Protein AF-A0A0M0GE50-F1 (afdb_monomer_lite)

pL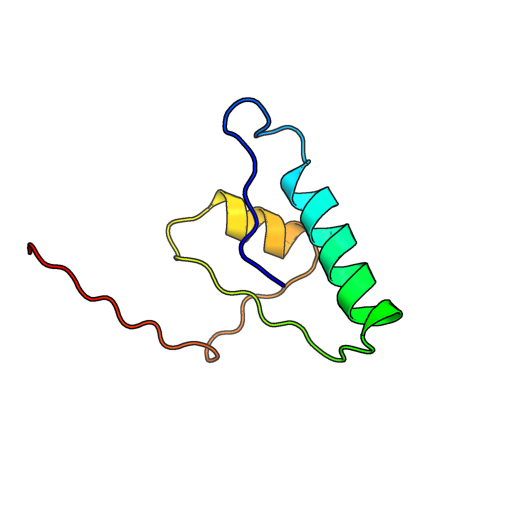DDT: mean 90.27, std 8.66, range [55.12, 97.62]

Organism: Sporosarcina globispora (NCBI:txid1459)

InterPro domains:
  IPR000182 GNAT domain [PF00583] (3-55)
  IPR016181 Acyl-CoA N-acyltransferase [SSF55729] (3-63)

Radius of gyration: 14.0 Å; chains: 1; bounding box: 40×32×33 Å

Structure (mmCIF, N/CA/C/O backbone):
data_AF-A0A0M0GE50-F1
#
_entry.id   AF-A0A0M0GE50-F1
#
loop_
_atom_site.group_PDB
_atom_site.id
_atom_site.type_symbol
_atom_site.label_atom_id
_atom_site.label_alt_id
_atom_site.label_comp_id
_atom_site.label_asym_id
_atom_site.label_entity_id
_atom_site.label_seq_id
_atom_site.pdbx_PDB_ins_code
_atom_site.Cartn_x
_atom_site.Cartn_y
_atom_site.Cartn_z
_atom_site.occupancy
_atom_site.B_iso_or_equiv
_atom_site.auth_seq_id
_atom_site.auth_comp_id
_atom_site.auth_asym_id
_atom_site.auth_atom_id
_atom_site.pdbx_PDB_model_num
ATOM 1 N N . MET A 1 1 ? -5.670 -4.824 3.440 1.00 77.94 1 MET A N 1
ATOM 2 C CA . MET A 1 1 ? -5.854 -4.936 1.976 1.00 77.94 1 MET A CA 1
ATOM 3 C C . MET A 1 1 ? -4.937 -6.035 1.464 1.00 77.94 1 MET A C 1
ATOM 5 O O . MET A 1 1 ? -3.845 -6.166 2.000 1.00 77.94 1 MET A O 1
ATOM 9 N N . PHE A 1 2 ? -5.393 -6.845 0.506 1.00 76.44 2 PHE A N 1
ATOM 10 C CA . PHE A 1 2 ? -4.590 -7.913 -0.106 1.00 76.44 2 PHE A CA 1
ATOM 11 C C . PHE A 1 2 ? -3.473 -7.357 -1.003 1.00 76.44 2 PHE A C 1
ATOM 13 O O . PHE A 1 2 ? -3.439 -6.161 -1.294 1.00 76.44 2 PHE A O 1
ATOM 20 N N . TRP A 1 3 ? -2.584 -8.240 -1.467 1.00 81.50 3 TRP A N 1
ATOM 21 C CA . TRP A 1 3 ? -1.591 -7.921 -2.489 1.00 81.50 3 TRP A CA 1
ATOM 22 C C . TRP A 1 3 ? -2.277 -7.423 -3.761 1.00 81.50 3 TRP A C 1
ATOM 24 O O . TRP A 1 3 ? -3.098 -8.124 -4.351 1.00 81.50 3 TRP A O 1
ATOM 34 N N . ILE A 1 4 ? -1.929 -6.210 -4.181 1.00 86.88 4 ILE A N 1
ATOM 35 C CA . ILE A 1 4 ? -2.417 -5.615 -5.422 1.00 86.88 4 ILE A CA 1
ATOM 36 C C . ILE A 1 4 ? -1.285 -5.524 -6.443 1.00 86.88 4 ILE A C 1
ATOM 38 O O . ILE A 1 4 ? -0.132 -5.251 -6.104 1.00 86.88 4 ILE A O 1
ATOM 42 N N . GLY A 1 5 ? -1.629 -5.720 -7.711 1.00 90.25 5 GLY A N 1
ATOM 43 C CA . GLY A 1 5 ? -0.699 -5.621 -8.826 1.00 90.25 5 GLY A CA 1
ATOM 44 C C . GLY A 1 5 ? -1.376 -5.014 -10.044 1.00 90.25 5 GLY A C 1
ATOM 45 O O . GLY A 1 5 ? -2.560 -5.234 -10.284 1.00 90.25 5 GLY A O 1
ATOM 46 N N . ILE A 1 6 ? -0.610 -4.247 -10.816 1.00 94.19 6 ILE A N 1
ATOM 47 C CA . ILE A 1 6 ? -1.019 -3.766 -12.136 1.00 94.19 6 ILE A CA 1
ATOM 48 C C . ILE A 1 6 ? -0.193 -4.514 -13.175 1.00 94.19 6 ILE A C 1
ATOM 50 O O . ILE A 1 6 ? 1.044 -4.523 -13.104 1.00 94.19 6 ILE A O 1
ATOM 54 N N . HIS A 1 7 ? -0.888 -5.124 -14.134 1.00 94.56 7 HIS A N 1
ATOM 55 C CA . HIS A 1 7 ? -0.259 -5.803 -15.258 1.00 94.56 7 HIS A CA 1
ATOM 56 C C . HIS A 1 7 ? 0.698 -4.840 -15.993 1.00 94.56 7 HIS A C 1
ATOM 58 O O . HIS A 1 7 ? 0.343 -3.667 -16.160 1.00 94.56 7 HIS A O 1
ATOM 64 N N . PRO A 1 8 ? 1.904 -5.282 -16.406 1.00 93.19 8 PRO A N 1
ATOM 65 C CA . PRO A 1 8 ? 2.925 -4.416 -17.001 1.00 93.19 8 PRO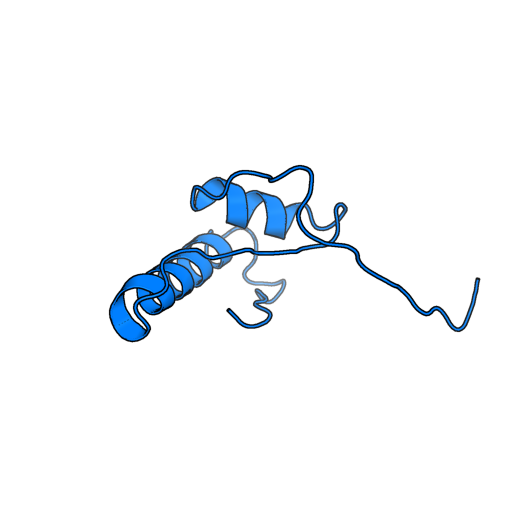 A CA 1
ATOM 66 C C . PRO A 1 8 ? 2.411 -3.471 -18.095 1.00 93.19 8 PRO A C 1
ATOM 68 O O . PRO A 1 8 ? 2.673 -2.272 -18.019 1.00 93.19 8 PRO A O 1
ATOM 71 N N . ASP A 1 9 ? 1.582 -3.976 -19.009 1.00 96.62 9 ASP A N 1
ATOM 72 C CA . ASP A 1 9 ? 1.012 -3.223 -20.145 1.00 96.62 9 ASP A CA 1
ATOM 73 C C . ASP A 1 9 ? 0.082 -2.060 -19.746 1.00 96.62 9 ASP A C 1
ATOM 75 O O . ASP A 1 9 ? -0.289 -1.207 -20.558 1.00 96.62 9 ASP A O 1
ATOM 79 N N . PHE A 1 10 ? -0.317 -2.008 -18.476 1.00 94.62 10 PHE A N 1
ATOM 80 C CA . PHE A 1 10 ? -1.234 -1.009 -17.932 1.00 94.62 10 PHE A CA 1
ATOM 81 C C . PHE A 1 10 ? -0.560 -0.073 -16.917 1.00 94.62 10 PHE A C 1
ATOM 83 O O . PHE A 1 10 ? -1.221 0.766 -16.297 1.00 94.62 10 PHE A O 1
ATOM 90 N N . ARG A 1 11 ? 0.763 -0.177 -16.746 1.00 92.56 11 ARG A N 1
ATOM 91 C CA . ARG A 1 11 ? 1.543 0.725 -15.887 1.00 92.56 11 ARG A CA 1
ATOM 92 C C . ARG A 1 11 ? 1.617 2.135 -16.481 1.00 92.56 11 ARG A C 1
ATOM 94 O O . ARG A 1 11 ? 1.331 2.360 -17.649 1.00 92.56 11 ARG A O 1
ATOM 101 N N . GLY A 1 12 ? 1.954 3.113 -15.640 1.00 92.06 12 GLY A N 1
ATOM 102 C CA . GLY A 1 12 ? 2.074 4.522 -16.046 1.00 92.06 12 GLY A CA 1
ATOM 103 C C . GLY A 1 12 ? 0.746 5.257 -16.271 1.00 92.06 12 GLY A C 1
ATOM 104 O O . GLY A 1 12 ? 0.754 6.467 -16.449 1.00 92.06 12 GLY A O 1
ATOM 105 N N . LYS A 1 13 ? -0.399 4.567 -16.193 1.00 95.00 13 LYS A N 1
ATOM 106 C CA . LYS A 1 13 ? -1.739 5.135 -16.443 1.00 95.00 13 LYS A CA 1
ATOM 107 C C . LYS A 1 13 ? -2.477 5.600 -15.177 1.00 95.00 13 LYS A C 1
ATOM 109 O O . LYS A 1 13 ? -3.681 5.814 -15.207 1.00 95.00 13 LYS A O 1
ATOM 114 N N . GLY A 1 14 ? -1.800 5.658 -14.028 1.00 94.88 14 GLY A N 1
ATOM 115 C CA . GLY A 1 14 ? -2.419 6.019 -12.740 1.00 94.88 14 GLY A CA 1
ATOM 116 C C . GLY A 1 14 ? -3.345 4.954 -12.125 1.00 94.88 14 GLY A C 1
ATOM 117 O O . GLY A 1 14 ? -3.824 5.137 -11.011 1.00 94.88 14 GLY A O 1
ATOM 118 N N . LEU A 1 15 ? -3.548 3.809 -12.786 1.00 96.06 15 LEU A N 1
ATOM 119 C CA . LEU A 1 15 ? -4.473 2.759 -12.335 1.00 96.06 15 LEU A CA 1
ATOM 120 C C . LEU A 1 15 ? -4.141 2.204 -10.945 1.00 96.06 15 LEU A C 1
ATOM 122 O O . LEU A 1 15 ? -5.048 1.956 -10.160 1.00 96.06 15 LEU A O 1
ATOM 126 N N . GLY A 1 16 ? -2.853 2.066 -10.612 1.00 95.44 16 GLY A N 1
ATOM 127 C CA . GLY A 1 16 ? -2.429 1.625 -9.280 1.00 95.44 16 GLY A CA 1
ATOM 128 C C . GLY A 1 16 ? -2.881 2.578 -8.172 1.00 95.44 16 GLY A C 1
ATOM 129 O O . GLY A 1 16 ? -3.351 2.122 -7.135 1.00 95.44 16 GLY A O 1
ATOM 130 N N . LYS A 1 17 ? -2.824 3.896 -8.419 1.00 96.31 17 LYS A N 1
ATOM 131 C CA . LYS A 1 17 ? -3.319 4.913 -7.481 1.00 96.31 17 LYS A CA 1
ATOM 132 C C . LYS A 1 17 ? -4.822 4.751 -7.267 1.00 96.31 17 LYS A C 1
ATOM 134 O O . LYS A 1 17 ? -5.255 4.660 -6.124 1.00 96.31 17 LYS A O 1
ATOM 139 N N . ASN A 1 18 ? -5.588 4.684 -8.356 1.00 96.69 18 ASN A N 1
ATOM 140 C CA . ASN A 1 18 ? -7.049 4.603 -8.301 1.00 96.69 18 ASN A CA 1
ATOM 141 C C . ASN A 1 18 ? -7.516 3.310 -7.623 1.00 96.69 18 ASN A C 1
ATOM 143 O O . ASN A 1 18 ? -8.369 3.354 -6.741 1.00 96.69 18 ASN A O 1
ATOM 147 N N . LEU A 1 19 ? -6.919 2.170 -7.984 1.00 95.69 19 LEU A N 1
ATOM 148 C CA . LEU A 1 19 ? -7.232 0.878 -7.374 1.00 95.69 19 LEU A CA 1
ATOM 149 C C . LEU A 1 19 ? -6.961 0.890 -5.865 1.00 95.69 19 LEU A C 1
ATOM 151 O O . LEU A 1 19 ? -7.783 0.421 -5.081 1.00 95.69 19 LEU A O 1
ATOM 155 N N . TYR A 1 20 ? -5.827 1.457 -5.456 1.00 96.69 20 TYR A N 1
ATOM 156 C CA . TYR A 1 20 ? -5.470 1.565 -4.047 1.00 96.69 20 TYR A CA 1
ATOM 157 C C . TYR A 1 20 ? -6.431 2.483 -3.274 1.00 96.69 20 TYR A C 1
ATOM 159 O O . TYR A 1 20 ? -6.861 2.125 -2.181 1.00 96.69 20 TYR A O 1
ATOM 167 N N . SER A 1 21 ? -6.835 3.614 -3.866 1.00 96.69 21 SER A N 1
ATOM 168 C CA . SER A 1 21 ? -7.830 4.533 -3.292 1.00 96.69 21 SER A CA 1
ATOM 169 C C . SER A 1 21 ? -9.173 3.846 -3.029 1.00 96.69 21 SER A C 1
ATOM 171 O O . SER A 1 21 ? -9.722 3.965 -1.935 1.00 96.69 21 SER A O 1
ATOM 173 N N . ILE A 1 22 ? -9.663 3.054 -3.991 1.00 96.56 22 ILE A N 1
ATOM 174 C CA . ILE A 1 22 ? -10.892 2.260 -3.831 1.00 96.56 22 ILE A CA 1
ATOM 175 C C . ILE A 1 22 ? -10.748 1.292 -2.654 1.00 96.56 22 ILE A C 1
ATOM 177 O O . ILE A 1 22 ? -11.656 1.159 -1.837 1.00 96.56 22 ILE A O 1
ATOM 181 N N . GLY A 1 23 ? -9.599 0.630 -2.533 1.00 95.56 23 GLY A N 1
ATOM 182 C CA . GLY A 1 23 ? -9.330 -0.269 -1.418 1.00 95.56 23 GLY A CA 1
ATOM 183 C C . GLY A 1 23 ? -9.340 0.429 -0.056 1.00 95.56 23 GLY A C 1
ATOM 184 O O . GLY A 1 23 ? -9.953 -0.086 0.878 1.00 95.56 23 GLY A O 1
ATOM 185 N N . LEU A 1 24 ? -8.720 1.610 0.058 1.00 96.38 24 LEU A N 1
ATOM 186 C CA . LEU A 1 24 ? -8.757 2.417 1.283 1.00 96.38 24 LEU A CA 1
ATOM 187 C C . LEU A 1 24 ? -10.179 2.863 1.635 1.00 96.38 24 LEU A C 1
ATOM 189 O O . LEU A 1 24 ? -10.581 2.730 2.787 1.00 96.38 24 LEU A O 1
ATOM 193 N N . HIS A 1 25 ? -10.946 3.330 0.646 1.00 97.00 25 HIS A N 1
ATOM 194 C CA . HIS A 1 25 ? -12.344 3.713 0.837 1.00 97.00 25 HIS A CA 1
ATOM 195 C C . HIS A 1 25 ? -13.146 2.549 1.424 1.00 97.00 25 HIS A C 1
ATOM 197 O O . HIS A 1 25 ? -13.815 2.694 2.440 1.00 97.00 25 HIS A O 1
ATOM 203 N N . ARG A 1 26 ? -13.033 1.358 0.833 1.00 96.19 26 ARG A N 1
ATOM 204 C CA . ARG A 1 26 ? -13.746 0.179 1.335 1.00 96.19 26 ARG A CA 1
ATOM 205 C C . ARG A 1 26 ? -13.308 -0.207 2.741 1.00 96.19 26 ARG A C 1
ATOM 207 O O . ARG A 1 26 ? -14.154 -0.512 3.566 1.00 96.19 26 ARG A O 1
ATOM 214 N N . LEU A 1 27 ? -12.011 -0.153 3.051 1.00 96.00 27 LEU A N 1
ATOM 215 C CA . LEU A 1 27 ? -11.542 -0.381 4.422 1.00 96.00 27 LEU A CA 1
ATOM 216 C C . LEU A 1 27 ? -12.201 0.579 5.415 1.00 96.00 27 LEU A C 1
ATOM 218 O O . LEU A 1 27 ? -12.646 0.138 6.469 1.00 96.00 27 LEU A O 1
ATOM 222 N N . GLN A 1 28 ? -12.275 1.863 5.076 1.00 96.56 28 GLN A N 1
ATOM 223 C CA . GLN A 1 28 ? -12.849 2.874 5.953 1.00 96.56 28 GLN A CA 1
ATOM 224 C C . GLN A 1 28 ? -14.362 2.711 6.131 1.00 96.56 28 GLN A C 1
ATOM 226 O O . GLN A 1 28 ? -14.836 2.805 7.255 1.00 96.56 28 GLN A O 1
ATOM 231 N N . TYR A 1 29 ? -15.105 2.495 5.044 1.00 97.56 29 TYR A N 1
ATOM 232 C CA . TYR A 1 29 ? -16.567 2.608 5.049 1.00 97.56 29 TYR A CA 1
ATOM 233 C C . TYR A 1 29 ? -17.308 1.268 5.059 1.00 97.56 29 TYR A C 1
ATOM 235 O O . TYR A 1 29 ? -18.413 1.204 5.585 1.00 97.56 29 TYR A O 1
ATOM 243 N N . ASP A 1 30 ? -16.722 0.202 4.506 1.00 97.62 30 ASP A N 1
ATOM 244 C CA . ASP A 1 30 ? -17.352 -1.128 4.488 1.00 97.62 30 ASP A CA 1
ATOM 245 C C . ASP A 1 30 ? -16.934 -1.962 5.713 1.00 97.62 30 ASP A C 1
ATOM 247 O O . ASP A 1 30 ? -17.624 -2.909 6.084 1.00 97.62 30 ASP A O 1
ATOM 251 N N . PHE A 1 31 ? -15.776 -1.649 6.311 1.00 95.75 31 PHE A N 1
ATOM 252 C CA . PHE A 1 31 ? -15.168 -2.435 7.392 1.00 95.75 31 PHE A CA 1
ATOM 253 C C . PHE A 1 31 ? -14.835 -1.615 8.649 1.00 95.75 31 PHE A C 1
ATOM 255 O O . PHE A 1 31 ? -14.201 -2.151 9.559 1.00 95.75 31 PHE A O 1
ATOM 262 N N . ASP A 1 32 ? -15.208 -0.330 8.693 1.00 97.19 32 ASP A N 1
ATOM 263 C CA . ASP A 1 32 ? -14.950 0.591 9.812 1.00 97.19 32 ASP A CA 1
ATOM 264 C C . ASP A 1 32 ? -13.479 0.614 10.282 1.00 97.19 32 ASP A C 1
ATOM 266 O O . ASP A 1 32 ? -13.159 0.801 11.465 1.00 97.19 32 ASP A O 1
ATOM 270 N N . ALA A 1 33 ? -12.536 0.404 9.357 1.00 96.44 33 ALA A N 1
ATOM 271 C CA . ALA A 1 33 ? -11.121 0.360 9.685 1.00 96.44 33 ALA A CA 1
ATOM 272 C C . ALA A 1 33 ? -10.616 1.757 10.073 1.00 96.44 33 ALA A C 1
ATOM 274 O O . ALA A 1 33 ? -10.611 2.690 9.273 1.00 96.44 33 ALA A O 1
ATOM 275 N N . LYS A 1 34 ? -10.101 1.885 11.300 1.00 95.19 34 LYS A N 1
ATOM 276 C CA . LYS A 1 34 ? -9.562 3.156 11.821 1.00 95.19 34 LYS A CA 1
ATOM 277 C C . LYS A 1 34 ? -8.173 3.504 11.288 1.00 95.19 34 LYS A C 1
ATOM 279 O O . LYS A 1 34 ? -7.778 4.665 11.298 1.00 95.19 34 LYS A O 1
ATOM 284 N N . ARG A 1 35 ? -7.397 2.494 10.887 1.00 91.50 35 ARG A N 1
ATOM 285 C CA . ARG A 1 35 ? -6.034 2.659 10.375 1.00 91.50 35 ARG A CA 1
ATOM 286 C C . ARG A 1 35 ? -5.700 1.528 9.415 1.00 91.50 35 ARG A C 1
ATOM 288 O O . ARG A 1 35 ? -6.080 0.381 9.633 1.00 91.50 35 ARG A O 1
ATOM 295 N N . TYR A 1 36 ? -4.936 1.863 8.385 1.00 91.94 36 TYR A N 1
ATOM 296 C CA . TYR A 1 36 ? -4.346 0.911 7.459 1.00 91.94 36 TYR A CA 1
ATOM 297 C C . TYR A 1 36 ? -2.820 1.041 7.498 1.00 91.94 36 TYR A C 1
ATOM 299 O O . TYR A 1 36 ? -2.290 2.151 7.482 1.00 91.94 36 TYR A O 1
ATOM 307 N N . LEU A 1 37 ? -2.122 -0.095 7.541 1.00 90.94 37 LEU A N 1
ATOM 308 C CA . LEU A 1 37 ? -0.672 -0.173 7.395 1.00 90.94 37 LEU A CA 1
ATOM 309 C C . LEU A 1 37 ? -0.355 -1.013 6.155 1.00 90.94 37 LEU A C 1
ATOM 311 O O . LEU A 1 37 ? -0.698 -2.193 6.097 1.00 90.94 37 LEU A O 1
ATOM 315 N N . GLY A 1 38 ? 0.276 -0.389 5.162 1.00 90.25 38 GLY A N 1
ATOM 316 C CA . GLY A 1 38 ? 0.775 -1.058 3.963 1.00 90.25 38 GLY A CA 1
ATOM 317 C C . GLY A 1 38 ? 2.274 -1.303 4.067 1.00 90.25 38 GLY A C 1
ATOM 318 O O . GLY A 1 38 ? 3.002 -0.455 4.575 1.00 90.25 38 GLY A O 1
ATOM 319 N N . ALA A 1 39 ? 2.737 -2.441 3.554 1.00 89.44 39 ALA A N 1
ATOM 320 C CA . ALA A 1 39 ? 4.154 -2.778 3.489 1.00 89.44 39 ALA A CA 1
ATOM 321 C C . ALA A 1 39 ? 4.548 -3.151 2.057 1.00 89.44 39 ALA A C 1
ATOM 323 O O . ALA A 1 39 ? 3.775 -3.753 1.311 1.00 89.44 39 ALA A O 1
ATOM 324 N N . THR A 1 40 ? 5.761 -2.778 1.667 1.00 90.38 40 THR A N 1
ATOM 325 C CA . THR A 1 40 ? 6.375 -3.170 0.398 1.00 90.38 40 THR A CA 1
ATOM 326 C C . THR A 1 40 ? 7.891 -3.197 0.563 1.00 90.38 40 THR A C 1
ATOM 328 O O . THR A 1 40 ? 8.425 -2.519 1.440 1.00 90.38 40 THR A O 1
ATOM 331 N N . ARG A 1 41 ? 8.593 -3.942 -0.299 1.00 89.38 41 ARG A N 1
ATOM 332 C CA . ARG A 1 41 ? 10.059 -3.872 -0.389 1.00 89.38 41 ARG A CA 1
ATOM 333 C C . ARG A 1 41 ? 10.517 -2.455 -0.749 1.00 89.38 41 ARG A C 1
ATOM 335 O O . ARG A 1 41 ? 9.826 -1.764 -1.507 1.00 89.38 41 ARG A O 1
ATOM 342 N N . ALA A 1 42 ? 11.680 -2.043 -0.243 1.00 88.75 42 ALA A N 1
ATOM 343 C CA . ALA A 1 42 ? 12.221 -0.700 -0.455 1.00 88.75 42 ALA A CA 1
ATOM 344 C C . ALA A 1 42 ? 12.509 -0.416 -1.942 1.00 88.75 42 ALA A C 1
ATOM 346 O O . ALA A 1 42 ? 12.325 0.709 -2.411 1.00 88.75 42 ALA A O 1
ATOM 347 N N . GLU A 1 43 ? 12.863 -1.451 -2.705 1.00 93.12 43 GLU A N 1
ATOM 348 C CA . GLU A 1 43 ? 13.182 -1.376 -4.134 1.00 93.12 43 GLU A CA 1
ATOM 349 C C . GLU A 1 43 ? 11.922 -1.272 -5.007 1.00 93.12 43 GLU A C 1
ATOM 351 O O . GLU A 1 43 ? 11.997 -0.909 -6.182 1.00 93.12 43 GLU A O 1
ATOM 356 N N . ASN A 1 44 ? 10.733 -1.540 -4.451 1.00 92.62 44 ASN A N 1
ATOM 357 C CA . ASN A 1 44 ? 9.464 -1.431 -5.167 1.00 92.62 44 ASN A CA 1
ATOM 358 C C . ASN A 1 44 ? 9.001 0.034 -5.247 1.00 92.62 44 ASN A C 1
ATOM 360 O O . 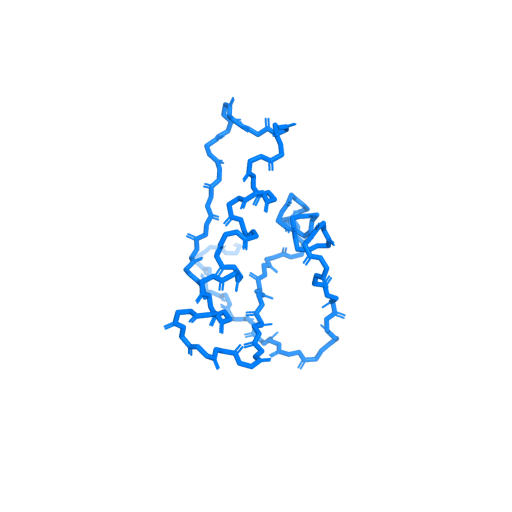ASN A 1 44 ? 7.975 0.440 -4.693 1.00 92.62 44 ASN A O 1
ATOM 364 N N . VAL A 1 45 ? 9.786 0.842 -5.962 1.00 93.88 45 VAL A N 1
ATOM 365 C CA . VAL A 1 45 ? 9.537 2.268 -6.204 1.00 93.88 45 VAL A CA 1
ATOM 366 C C . VAL A 1 45 ? 8.115 2.544 -6.718 1.00 93.88 45 VAL A C 1
ATOM 368 O O . VAL A 1 45 ? 7.498 3.483 -6.209 1.00 93.88 45 VAL A O 1
ATOM 371 N N . PRO A 1 46 ? 7.541 1.764 -7.662 1.00 94.19 46 PRO A N 1
ATOM 372 C CA . PRO A 1 46 ? 6.179 2.009 -8.132 1.00 94.19 46 PRO A CA 1
ATOM 373 C C . PRO A 1 46 ? 5.129 1.930 -7.019 1.00 94.19 46 PRO A C 1
ATOM 375 O O . PRO A 1 46 ? 4.253 2.790 -6.961 1.00 94.19 46 PRO A O 1
ATOM 378 N N . MET A 1 47 ? 5.222 0.943 -6.121 1.00 94.38 47 MET A N 1
ATOM 379 C CA . MET A 1 47 ? 4.261 0.802 -5.025 1.00 94.38 47 MET A CA 1
ATOM 380 C C . MET A 1 47 ? 4.406 1.922 -3.990 1.00 94.38 47 MET A C 1
ATOM 382 O O . MET A 1 47 ? 3.401 2.469 -3.544 1.00 94.38 47 MET A O 1
ATOM 386 N N . ARG A 1 48 ? 5.640 2.336 -3.668 1.00 94.06 48 ARG A N 1
ATOM 387 C CA . ARG A 1 48 ? 5.869 3.478 -2.762 1.00 94.06 48 ARG A CA 1
ATOM 388 C C . ARG A 1 48 ? 5.222 4.761 -3.289 1.00 94.06 48 ARG A C 1
ATOM 390 O O . ARG A 1 48 ? 4.497 5.422 -2.556 1.00 94.06 48 ARG A O 1
ATOM 397 N N . LYS A 1 49 ? 5.358 5.036 -4.591 1.00 94.81 49 LYS A N 1
ATOM 398 C CA . LYS A 1 49 ? 4.673 6.169 -5.238 1.00 94.81 49 LYS A CA 1
ATOM 399 C C . LYS A 1 49 ? 3.147 6.056 -5.179 1.00 94.81 49 LYS A C 1
ATOM 401 O O . LYS A 1 49 ? 2.470 7.071 -5.075 1.00 94.81 49 LYS A O 1
ATOM 406 N N . VAL A 1 50 ? 2.588 4.843 -5.247 1.00 95.81 50 VAL A N 1
ATOM 407 C CA . VAL A 1 50 ? 1.140 4.621 -5.072 1.00 95.81 50 VAL A CA 1
ATOM 408 C C . VAL A 1 50 ? 0.702 4.937 -3.642 1.00 95.81 50 VAL A C 1
ATOM 410 O O . VAL A 1 50 ? -0.344 5.563 -3.474 1.00 95.81 50 VAL A O 1
ATOM 413 N N . PHE A 1 51 ? 1.486 4.546 -2.634 1.00 95.31 51 PHE A N 1
ATOM 414 C CA . PHE A 1 51 ? 1.217 4.870 -1.230 1.00 95.31 51 PHE A CA 1
ATOM 415 C C . PHE A 1 51 ? 1.225 6.387 -1.008 1.00 95.31 51 PHE A C 1
ATOM 417 O O . PHE A 1 51 ? 0.230 6.940 -0.540 1.00 95.31 51 PHE A O 1
ATOM 424 N N . GLU A 1 52 ? 2.297 7.064 -1.421 1.00 95.62 52 GLU A N 1
ATOM 425 C CA . GLU A 1 52 ? 2.449 8.522 -1.306 1.00 95.62 52 GLU A CA 1
ATOM 426 C C . GLU A 1 52 ? 1.322 9.269 -2.036 1.00 95.62 52 GLU A C 1
ATOM 428 O O . GLU A 1 52 ? 0.687 10.160 -1.473 1.00 95.62 52 GLU A O 1
ATOM 433 N N . ALA A 1 53 ? 0.992 8.859 -3.267 1.00 96.50 53 ALA A N 1
ATOM 434 C CA . ALA A 1 53 ? -0.074 9.477 -4.059 1.00 96.50 53 ALA A CA 1
ATOM 435 C C . ALA A 1 53 ? -1.485 9.288 -3.469 1.00 96.50 53 ALA A C 1
ATOM 437 O O . ALA A 1 53 ? -2.421 9.950 -3.925 1.00 96.50 53 ALA A O 1
ATOM 438 N N . ASN A 1 54 ? -1.647 8.387 -2.496 1.00 96.62 54 ASN A N 1
ATOM 439 C CA . ASN A 1 54 ? -2.883 8.163 -1.745 1.00 96.62 54 ASN A CA 1
ATOM 440 C C . ASN A 1 54 ? -2.811 8.696 -0.303 1.00 96.62 54 ASN A C 1
ATOM 442 O O . ASN A 1 54 ? -3.669 8.366 0.512 1.00 96.62 54 ASN A O 1
ATOM 446 N N . GLY A 1 55 ? -1.808 9.517 0.022 1.00 95.69 55 GLY A N 1
ATOM 447 C CA . GLY A 1 55 ? -1.688 10.168 1.327 1.00 95.69 55 GLY A CA 1
ATOM 448 C C . GLY A 1 55 ? -1.147 9.271 2.439 1.00 95.69 55 GLY A C 1
ATOM 449 O O . GLY A 1 55 ? -1.211 9.649 3.607 1.00 95.69 55 GLY A O 1
ATOM 450 N N . CYS A 1 56 ? -0.608 8.091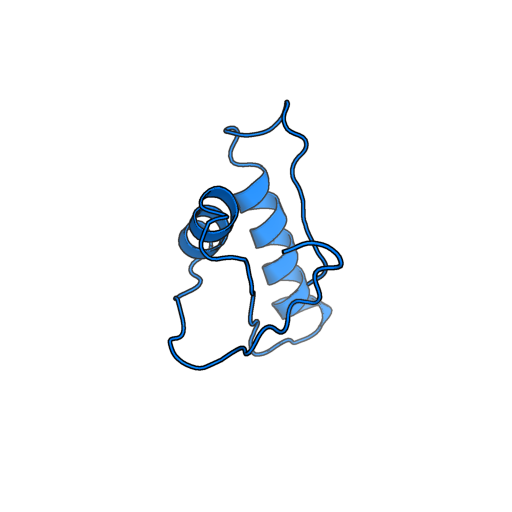 2.117 1.00 94.44 56 CYS A N 1
ATOM 451 C CA . CYS A 1 56 ? 0.125 7.309 3.106 1.00 94.44 56 CYS A CA 1
ATOM 452 C C . CYS A 1 56 ? 1.456 7.997 3.433 1.00 94.44 56 CYS A C 1
ATOM 454 O O . CYS A 1 56 ? 2.158 8.471 2.541 1.00 94.44 56 CYS A O 1
ATOM 456 N N . VAL A 1 57 ? 1.822 7.986 4.713 1.00 92.88 57 VAL A N 1
ATOM 457 C CA . VAL A 1 57 ? 3.104 8.496 5.209 1.00 92.88 57 VAL A CA 1
ATOM 458 C C . VAL A 1 57 ? 3.973 7.312 5.621 1.00 92.88 57 VAL A C 1
ATOM 460 O O . VAL A 1 57 ? 3.475 6.337 6.187 1.00 92.88 57 VAL A O 1
ATOM 463 N N . GLN A 1 58 ? 5.266 7.377 5.307 1.00 88.69 58 GLN A N 1
ATOM 464 C CA . GLN A 1 58 ? 6.213 6.337 5.688 1.00 88.69 58 GLN A CA 1
ATOM 465 C C . GLN A 1 58 ? 6.450 6.366 7.203 1.00 88.69 58 GLN A C 1
ATOM 467 O O . GLN A 1 58 ? 6.984 7.332 7.739 1.00 88.69 58 GLN A O 1
ATOM 472 N N . GLU A 1 59 ? 6.076 5.281 7.878 1.00 83.69 59 GLU A N 1
ATOM 473 C CA . GLU A 1 59 ? 6.349 5.061 9.301 1.00 83.69 59 GLU A CA 1
ATOM 474 C C . GLU A 1 59 ? 7.722 4.409 9.481 1.00 83.69 59 GLU A C 1
ATOM 476 O O . GLU A 1 59 ? 8.066 3.461 8.772 1.00 83.69 59 GLU A O 1
ATOM 481 N N . SER A 1 60 ? 8.505 4.880 10.449 1.00 72.75 60 SER A N 1
ATOM 482 C CA . SER A 1 60 ? 9.892 4.442 10.651 1.00 72.75 60 SER A CA 1
ATOM 483 C C . SER A 1 60 ? 10.045 3.108 11.395 1.00 72.75 60 SER A C 1
ATOM 485 O O . SER A 1 60 ? 11.150 2.574 11.417 1.00 72.75 60 SER A O 1
ATOM 487 N N . ILE A 1 61 ? 8.985 2.558 12.011 1.00 62.22 61 ILE A N 1
ATOM 488 C CA . ILE A 1 61 ? 9.153 1.544 13.082 1.00 62.22 61 ILE A CA 1
ATOM 489 C C . ILE A 1 61 ? 8.174 0.352 13.024 1.00 62.22 61 ILE A C 1
ATOM 491 O O . ILE A 1 61 ? 8.018 -0.364 14.006 1.00 62.22 61 ILE A O 1
ATOM 495 N N . SER A 1 62 ? 7.455 0.112 11.925 1.00 65.19 62 SER A N 1
ATOM 496 C CA . SER A 1 62 ? 6.226 -0.702 12.028 1.00 65.19 62 SER A CA 1
ATOM 497 C C . SER A 1 62 ? 6.298 -2.169 11.579 1.00 65.19 62 SER A C 1
ATOM 499 O O . SER A 1 62 ? 5.453 -2.947 12.015 1.00 65.19 62 SER A O 1
ATOM 501 N N . VAL A 1 63 ? 7.261 -2.593 10.752 1.00 76.25 63 VAL A N 1
ATOM 502 C CA . VAL A 1 63 ? 7.251 -3.959 10.181 1.00 76.25 63 VAL A CA 1
ATOM 503 C C . VAL A 1 63 ? 8.641 -4.580 10.063 1.00 76.25 63 VAL A C 1
ATOM 505 O O . VAL A 1 63 ? 9.523 -4.034 9.406 1.00 76.25 63 VAL A O 1
ATOM 508 N N . ILE A 1 64 ? 8.802 -5.769 10.653 1.00 81.12 64 ILE A N 1
ATOM 509 C CA . ILE A 1 64 ? 9.958 -6.654 10.462 1.00 81.12 64 ILE A CA 1
ATOM 510 C C . ILE A 1 64 ? 9.597 -7.664 9.369 1.00 81.12 64 ILE A C 1
ATOM 512 O O . ILE A 1 64 ? 8.558 -8.316 9.449 1.00 81.12 64 ILE A O 1
ATOM 516 N N . SER A 1 65 ? 10.448 -7.791 8.351 1.00 78.69 65 SER A N 1
ATOM 517 C CA . SER A 1 65 ? 10.313 -8.805 7.298 1.00 78.69 65 SER A CA 1
ATOM 518 C C . SER A 1 65 ? 11.436 -9.828 7.429 1.00 78.69 65 SER A C 1
ATOM 520 O O . SER A 1 65 ? 12.591 -9.448 7.599 1.00 78.69 65 SER A O 1
ATOM 522 N N . LEU A 1 66 ? 11.095 -11.112 7.346 1.00 84.56 66 LEU A N 1
ATOM 523 C CA . LEU A 1 66 ? 12.054 -12.215 7.306 1.00 84.56 66 LEU A CA 1
ATOM 524 C C . LEU A 1 66 ? 12.012 -12.838 5.912 1.00 84.56 66 LEU A C 1
ATOM 526 O O . LEU A 1 66 ? 10.933 -13.075 5.369 1.00 84.56 66 LEU A O 1
ATOM 530 N N . GLU A 1 67 ? 13.182 -13.090 5.338 1.00 85.50 67 GLU A N 1
ATOM 531 C CA . GLU A 1 67 ? 13.334 -13.715 4.027 1.00 85.50 67 GLU A CA 1
ATOM 532 C C . GLU A 1 67 ? 14.062 -15.050 4.189 1.00 85.50 67 GLU A C 1
ATOM 534 O O . GLU A 1 67 ? 15.054 -15.145 4.910 1.00 85.50 67 GLU A O 1
ATOM 539 N N . TYR A 1 68 ? 13.547 -16.086 3.530 1.00 86.50 68 TYR A N 1
ATOM 540 C CA . TYR A 1 68 ? 14.218 -17.371 3.394 1.00 86.50 68 TYR A CA 1
ATOM 541 C C . TYR A 1 68 ? 14.623 -17.548 1.934 1.00 86.50 68 TYR A C 1
ATOM 543 O O . TYR A 1 68 ? 13.762 -17.570 1.053 1.00 86.50 68 TYR A O 1
ATOM 551 N N . SER A 1 69 ? 15.926 -17.689 1.695 1.00 87.75 69 SER A N 1
ATOM 552 C CA . SER A 1 69 ? 16.499 -17.904 0.367 1.00 87.75 69 SER A CA 1
ATOM 553 C C . SER A 1 69 ? 17.194 -19.258 0.329 1.00 87.75 69 SER A C 1
ATOM 555 O O . SER A 1 69 ? 18.027 -19.556 1.181 1.00 87.75 69 SER A O 1
ATOM 557 N N . LEU A 1 70 ? 16.855 -20.076 -0.670 1.00 85.06 70 LEU A N 1
ATOM 558 C CA . LEU A 1 70 ? 17.466 -21.395 -0.879 1.00 85.06 70 LEU A CA 1
ATOM 559 C C . LEU A 1 70 ? 18.858 -21.319 -1.527 1.00 85.06 70 LEU A C 1
ATOM 561 O O . LEU A 1 70 ? 19.582 -22.309 -1.522 1.00 85.06 70 LEU A O 1
ATOM 565 N N . PHE A 1 71 ? 19.237 -20.153 -2.053 1.00 75.69 71 PHE A N 1
ATOM 566 C CA . PHE A 1 71 ? 20.524 -19.911 -2.695 1.00 75.69 71 PHE A CA 1
ATOM 567 C C . PHE A 1 71 ? 20.996 -18.500 -2.328 1.00 75.69 71 PHE A C 1
ATOM 569 O O . PHE A 1 71 ? 20.315 -17.524 -2.651 1.00 75.69 71 PHE A O 1
ATOM 576 N N . GLY A 1 72 ? 22.107 -18.424 -1.595 1.00 55.12 72 GLY A N 1
ATOM 577 C CA . GLY A 1 72 ? 22.914 -17.214 -1.418 1.00 55.12 72 GLY A CA 1
ATOM 578 C C . GLY A 1 72 ? 24.082 -17.221 -2.389 1.00 55.12 72 GLY A C 1
ATOM 579 O O . GLY A 1 72 ? 24.539 -18.338 -2.723 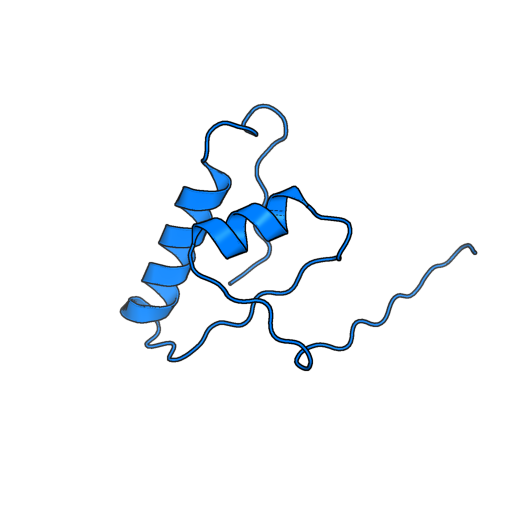1.00 55.12 72 GLY A O 1
#

Foldseek 3Di:
DDDDDDDPVCPPVCVLLVVVLVVVVCCCPVVVNPDDDDDDDPVPVVVVVSCVSNPHDDDDDDDDDDDDDPPD

Secondary structure (DSSP, 8-state):
-------GGGTTSSHHHHHHHHHHHHHHHHS--S-------TT-HHHHHHHHHTT----SSS-------S--

Sequence (72 aa):
MFWIGIHPDFRG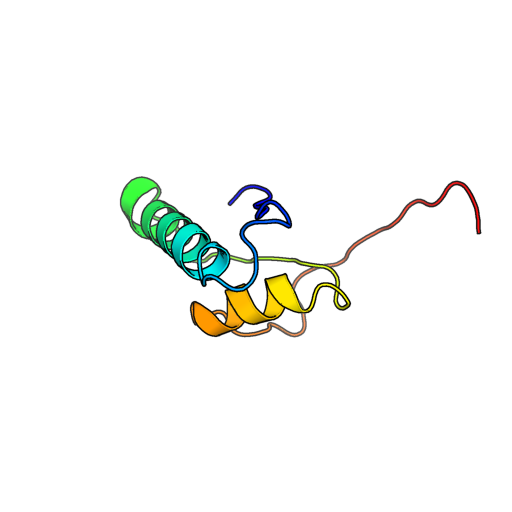KGLGKNLYSIGLHRLQYDFDAKRYLGATRAENVPMRKVFEANGCVQESISVISLEYSLFG